Protein AF-A0A7X8Z943-F1 (afdb_monomer_lite)

Foldseek 3Di:
DDDDDDDDDDPDDPDPDCQLCVQQLQSQVVDPPHGNLLRALQSLQFPDPDANDLVNLLSNAQPLHGDCRSVVRRPVCVPDDDDPDPVPDADPLVVPDDLVCLQVDDQVSVCVRQPVHSSCRCPSVSSNSSSVSNVVNVVD

pLDDT: mean 94.12, std 6.2, range [51.38, 98.44]

Radius of gyration: 18.2 Å; chains: 1; bounding box: 36×51×45 Å

Secondary structure (DSSP, 8-state):
----PPPPPP----TT--HHHHH-TT--EEETTEE-GGG-HHHHHHT--SPPPTTTGGGGTT-SS---HHHHT-TTGGG------GGGSPPHHHHT--HHHHHH--HHHHHHHTTTSGGGGGHHHHHHHHHHHHHHHHT-

Sequence (140 aa):
DKELDYDEPLKLSCGNCRRCLDACPTGALEKPYWLNAGKCISYQTIENKGEIDPALIPCLQNNVYGCDICQQVCPWNRFAVPHNTPEFFPSDNFLSLNSDTLEDMDEKTFQRIFRGSAVKRVKFQGLKRNIQALRRSAQK

Structure (mmCIF, N/CA/C/O backbone):
data_AF-A0A7X8Z943-F1
#
_entry.id   AF-A0A7X8Z943-F1
#
loop_
_atom_site.group_PDB
_atom_site.id
_atom_site.type_symbol
_atom_site.label_atom_id
_atom_site.label_alt_id
_atom_site.label_comp_id
_atom_site.label_asym_id
_atom_site.label_entity_id
_atom_site.label_seq_id
_atom_site.pdbx_PDB_ins_code
_atom_site.Cartn_x
_atom_site.Cartn_y
_atom_site.Cartn_z
_atom_site.occupancy
_atom_site.B_iso_or_equiv
_atom_site.auth_seq_id
_atom_site.auth_comp_id
_atom_site.auth_asym_id
_atom_site.auth_atom_id
_atom_site.pdbx_PDB_model_num
ATOM 1 N N . ASP A 1 1 ? 3.410 33.761 -19.782 1.00 77.56 1 ASP A N 1
ATOM 2 C CA . ASP A 1 1 ? 3.813 32.348 -19.922 1.00 77.56 1 ASP A CA 1
ATOM 3 C C . ASP A 1 1 ? 5.199 32.251 -20.522 1.00 77.56 1 ASP A C 1
ATOM 5 O O . ASP A 1 1 ? 5.583 33.145 -21.270 1.00 77.56 1 ASP A O 1
ATOM 9 N N . LYS A 1 2 ? 5.969 31.230 -20.135 1.00 89.94 2 LYS A N 1
ATOM 10 C CA . LYS A 1 2 ? 7.299 30.965 -20.690 1.00 89.94 2 LYS A CA 1
ATOM 11 C C . LYS A 1 2 ? 7.210 29.700 -21.531 1.00 89.94 2 LYS A C 1
ATOM 13 O O . LYS A 1 2 ? 6.804 28.662 -21.018 1.00 89.94 2 LYS A O 1
ATOM 18 N N . GLU A 1 3 ? 7.569 29.813 -22.799 1.00 90.44 3 GLU A N 1
ATOM 19 C CA . GLU A 1 3 ? 7.701 28.668 -23.691 1.00 90.44 3 GLU A CA 1
ATOM 20 C C . GLU A 1 3 ? 8.958 27.885 -23.289 1.00 90.44 3 GLU A C 1
ATOM 22 O O . GLU A 1 3 ? 10.011 28.477 -23.02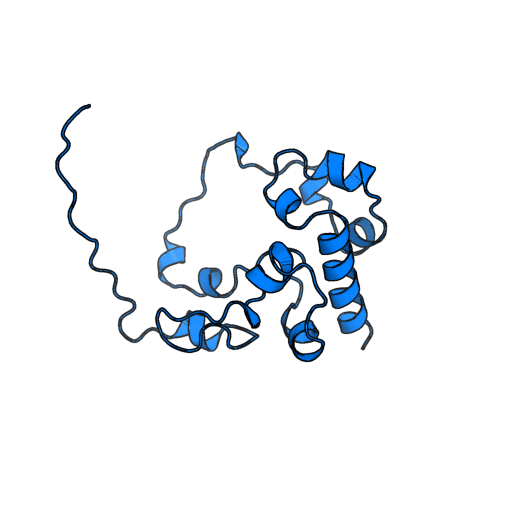9 1.00 90.44 3 GLU A O 1
ATOM 27 N N . LEU A 1 4 ? 8.812 26.574 -23.121 1.00 94.62 4 LEU A N 1
ATOM 28 C CA . LEU A 1 4 ? 9.873 25.662 -22.706 1.00 94.62 4 LEU A CA 1
ATOM 29 C C . LEU A 1 4 ? 9.991 24.553 -23.743 1.00 94.62 4 LEU A C 1
ATOM 31 O O . LEU A 1 4 ? 8.980 24.100 -24.280 1.00 94.62 4 LEU A O 1
ATOM 35 N N . ASP A 1 5 ? 11.217 24.097 -23.964 1.00 94.81 5 ASP A N 1
ATOM 36 C CA . ASP A 1 5 ? 11.477 22.931 -24.794 1.00 94.81 5 ASP A CA 1
ATOM 37 C C . ASP A 1 5 ? 11.104 21.650 -24.041 1.00 94.81 5 ASP A C 1
ATOM 39 O O . ASP A 1 5 ? 11.286 21.540 -22.825 1.00 94.81 5 ASP A O 1
ATOM 43 N N . TYR A 1 6 ? 10.566 20.677 -24.773 1.00 94.00 6 TYR A N 1
ATOM 44 C CA . TYR A 1 6 ? 10.251 19.362 -24.227 1.00 94.00 6 TYR A CA 1
ATOM 45 C C . TYR A 1 6 ? 11.502 18.482 -24.162 1.00 94.00 6 TYR A C 1
ATOM 47 O O . TYR A 1 6 ? 12.282 18.430 -25.112 1.00 94.00 6 TYR A O 1
ATOM 55 N N . ASP A 1 7 ? 11.631 17.721 -23.077 1.00 94.81 7 ASP A N 1
ATOM 56 C CA . ASP A 1 7 ? 12.593 16.622 -22.982 1.00 94.81 7 ASP A CA 1
ATOM 57 C C . ASP A 1 7 ? 12.166 15.411 -23.837 1.00 94.81 7 ASP A C 1
ATOM 59 O O . ASP A 1 7 ? 11.016 15.284 -24.272 1.00 94.81 7 ASP A O 1
ATOM 63 N N . GLU A 1 8 ? 13.087 14.465 -24.035 1.00 95.12 8 GLU A N 1
ATOM 64 C CA . GLU A 1 8 ? 12.804 13.204 -24.724 1.00 95.12 8 GLU A CA 1
ATOM 65 C C . GLU A 1 8 ? 12.213 12.132 -23.784 1.00 95.12 8 GLU A C 1
ATOM 67 O O . GLU A 1 8 ? 12.659 11.977 -22.642 1.00 95.12 8 GLU A O 1
ATOM 72 N N . PRO A 1 9 ? 11.259 11.303 -24.256 1.00 92.69 9 PRO A N 1
ATOM 73 C CA . PRO A 1 9 ? 10.769 10.165 -23.488 1.00 92.69 9 PRO A CA 1
ATOM 74 C C . PRO A 1 9 ? 11.870 9.148 -23.157 1.00 92.69 9 PRO A C 1
ATOM 76 O O . PRO A 1 9 ? 12.602 8.672 -24.027 1.00 92.69 9 PRO A O 1
ATOM 79 N N . LEU A 1 10 ? 11.919 8.719 -21.895 1.00 89.56 10 LEU A N 1
ATOM 80 C CA . LEU A 1 10 ? 12.808 7.642 -21.462 1.00 89.56 10 LEU A CA 1
ATOM 81 C C . LEU A 1 10 ? 12.434 6.306 -22.122 1.00 89.56 10 LEU A C 1
ATOM 83 O O . LEU A 1 10 ? 11.285 5.862 -22.080 1.00 89.56 10 LEU A O 1
ATOM 87 N N . LYS A 1 11 ? 13.437 5.598 -22.652 1.00 85.06 11 LYS A N 1
ATOM 88 C CA . LYS A 1 11 ? 13.289 4.220 -23.147 1.00 85.06 11 LYS A CA 1
ATOM 89 C C . LYS A 1 11 ? 13.303 3.235 -21.977 1.00 85.06 11 LYS A C 1
ATOM 91 O O . LYS A 1 11 ? 14.340 2.678 -21.625 1.00 85.06 11 LYS A O 1
ATOM 96 N N . LEU A 1 12 ? 12.146 3.028 -21.358 1.00 77.94 12 LEU A N 1
ATOM 97 C CA . LEU A 1 12 ? 11.981 2.054 -20.279 1.00 77.94 12 LEU A CA 1
ATOM 98 C C . LEU A 1 12 ? 11.918 0.629 -20.846 1.00 77.94 12 LEU A C 1
ATOM 100 O O . LEU A 1 12 ? 11.115 0.343 -21.730 1.00 77.94 12 LEU A O 1
ATOM 104 N N . SER A 1 13 ? 12.728 -0.287 -20.309 1.00 83.62 13 SER A N 1
ATOM 105 C CA . SER A 1 13 ? 12.635 -1.711 -20.641 1.00 83.62 13 SER A CA 1
ATOM 106 C C . SER A 1 13 ? 12.877 -2.585 -19.418 1.00 83.62 13 SER A C 1
ATOM 108 O O . SER A 1 13 ? 13.915 -2.510 -18.760 1.00 83.62 13 SER A O 1
ATOM 110 N N . CYS A 1 14 ? 11.916 -3.461 -19.130 1.00 92.56 14 CYS A N 1
ATOM 111 C CA . CYS A 1 14 ? 12.089 -4.552 -18.174 1.00 92.56 14 CYS A CA 1
ATOM 112 C C . CYS A 1 14 ? 12.772 -5.778 -18.810 1.00 92.56 14 CYS A C 1
ATOM 114 O O . CYS A 1 14 ? 13.063 -6.746 -18.104 1.00 92.56 14 CYS A O 1
ATOM 116 N N . GLY A 1 15 ? 13.020 -5.761 -20.127 1.00 91.25 15 GLY A N 1
ATOM 117 C CA . GLY A 1 15 ? 13.434 -6.940 -20.885 1.00 91.25 15 GLY A CA 1
ATOM 118 C C . GLY A 1 15 ? 12.463 -8.103 -20.663 1.00 91.25 15 GLY A C 1
ATOM 119 O O . GLY A 1 15 ? 11.249 -7.920 -20.683 1.00 91.25 15 GLY A O 1
ATOM 120 N N . ASN A 1 16 ? 13.005 -9.285 -20.368 1.00 93.19 16 ASN A N 1
ATOM 121 C CA . ASN A 1 16 ? 12.225 -10.490 -20.060 1.00 93.19 16 ASN A CA 1
ATOM 122 C C . ASN A 1 16 ? 11.904 -10.650 -18.557 1.00 93.19 16 ASN A C 1
ATOM 124 O O . ASN A 1 16 ? 11.458 -11.714 -18.131 1.00 93.19 16 ASN A O 1
ATOM 128 N N . CYS A 1 17 ? 12.169 -9.636 -17.723 1.00 96.44 17 CYS A N 1
ATOM 129 C CA . CYS A 1 17 ? 11.934 -9.717 -16.281 1.00 96.44 17 CYS A CA 1
ATOM 130 C C . CYS A 1 17 ? 10.433 -9.786 -15.958 1.00 96.44 17 CYS A C 1
ATOM 132 O O . CYS A 1 17 ? 9.651 -8.967 -16.436 1.00 96.44 17 CYS A O 1
ATOM 134 N N . ARG A 1 18 ? 10.047 -10.724 -15.083 1.00 97.06 18 ARG A N 1
ATOM 135 C CA . ARG A 1 18 ? 8.661 -10.917 -14.617 1.00 97.06 18 ARG A CA 1
ATOM 136 C C . ARG A 1 18 ? 8.488 -10.865 -13.096 1.00 97.06 18 ARG A C 1
ATOM 138 O O . ARG A 1 18 ? 7.385 -11.054 -12.601 1.00 97.06 18 ARG A O 1
ATOM 145 N N . ARG A 1 19 ? 9.548 -10.525 -12.350 1.00 98.12 19 ARG A N 1
ATOM 146 C CA . ARG A 1 19 ? 9.589 -10.619 -10.877 1.00 98.12 19 ARG A CA 1
ATOM 147 C C . ARG A 1 19 ? 8.402 -9.964 -10.169 1.00 98.12 19 ARG A C 1
ATOM 149 O O . ARG A 1 19 ? 7.857 -10.552 -9.248 1.00 98.12 19 ARG A O 1
ATOM 156 N N . CYS A 1 20 ? 8.000 -8.761 -10.583 1.00 98.00 20 CYS A N 1
ATOM 157 C CA . CYS A 1 20 ? 6.870 -8.063 -9.966 1.00 98.00 20 CYS A CA 1
ATOM 158 C C . CYS A 1 20 ? 5.519 -8.732 -10.258 1.00 98.00 20 CYS A C 1
ATOM 160 O O . CYS A 1 20 ? 4.654 -8.719 -9.386 1.00 98.00 20 CYS A O 1
ATOM 162 N N . LEU A 1 21 ? 5.350 -9.322 -11.448 1.00 98.19 21 LEU A N 1
ATOM 163 C CA . LEU A 1 21 ? 4.150 -10.078 -11.816 1.00 98.19 21 LEU A CA 1
ATOM 164 C C . LEU A 1 21 ? 4.050 -11.334 -10.949 1.00 98.19 21 LEU A C 1
ATOM 166 O O . LEU A 1 21 ? 3.018 -11.573 -10.332 1.00 98.19 21 LEU A O 1
ATOM 170 N N . ASP A 1 22 ? 5.151 -12.081 -10.861 1.00 98.25 22 ASP A N 1
ATOM 171 C CA . ASP A 1 22 ? 5.196 -13.373 -10.178 1.00 98.25 22 ASP A CA 1
ATOM 172 C C . ASP A 1 22 ? 5.118 -13.223 -8.645 1.00 98.25 22 ASP A C 1
ATOM 174 O O . ASP A 1 22 ? 4.575 -14.087 -7.963 1.00 98.25 22 ASP A O 1
ATOM 178 N N . ALA A 1 23 ? 5.626 -12.116 -8.088 1.00 98.12 23 ALA A N 1
ATOM 179 C CA . ALA A 1 23 ? 5.611 -11.857 -6.646 1.00 98.12 23 ALA A CA 1
ATOM 180 C C . ALA A 1 23 ? 4.316 -11.206 -6.127 1.00 98.12 23 ALA A C 1
ATOM 182 O O . ALA A 1 23 ? 4.136 -11.110 -4.915 1.00 98.12 23 ALA A O 1
ATOM 183 N N . CYS A 1 24 ? 3.438 -10.698 -7.000 1.00 98.19 24 CYS A N 1
ATOM 184 C CA . CYS A 1 24 ? 2.224 -10.002 -6.575 1.00 98.19 24 CYS A CA 1
ATOM 185 C C . CYS A 1 24 ? 1.254 -10.980 -5.877 1.00 98.19 24 CYS A C 1
ATOM 187 O O . CYS A 1 24 ? 0.683 -11.829 -6.563 1.00 98.19 24 CYS A O 1
ATOM 189 N N . PRO A 1 25 ? 0.978 -10.849 -4.560 1.00 97.56 25 PRO A N 1
ATOM 190 C CA . PRO A 1 25 ? 0.251 -11.886 -3.810 1.00 97.56 25 PRO A CA 1
ATOM 191 C C . PRO A 1 25 ? -1.193 -12.107 -4.265 1.00 97.56 25 PRO A C 1
ATOM 193 O O . PRO A 1 25 ? -1.778 -13.154 -4.010 1.00 97.56 25 PRO A O 1
ATOM 196 N N . THR A 1 26 ? -1.782 -11.100 -4.908 1.00 97.75 26 THR A N 1
ATOM 197 C CA . THR A 1 26 ? -3.175 -11.106 -5.368 1.00 97.75 26 THR A CA 1
ATOM 198 C C . THR A 1 26 ? -3.300 -11.265 -6.883 1.00 97.75 26 THR A C 1
ATOM 200 O O . THR A 1 26 ? -4.411 -11.238 -7.414 1.00 97.75 26 THR A O 1
ATOM 203 N N . GLY A 1 27 ? -2.176 -11.359 -7.605 1.00 97.81 27 GLY A N 1
ATOM 204 C CA . GLY A 1 27 ? -2.171 -11.327 -9.067 1.00 97.81 27 GLY A CA 1
ATOM 205 C C . GLY A 1 27 ? -2.769 -10.037 -9.645 1.00 97.81 27 GLY A C 1
ATOM 206 O O . GLY A 1 27 ? -3.364 -10.062 -10.719 1.00 97.81 27 GLY A O 1
ATOM 207 N N . ALA A 1 28 ? -2.664 -8.909 -8.930 1.00 98.31 28 ALA A N 1
ATOM 208 C CA . ALA A 1 28 ? -3.191 -7.621 -9.388 1.00 98.31 28 ALA A CA 1
ATOM 209 C C . ALA A 1 28 ? -2.473 -7.090 -10.637 1.00 98.31 28 ALA A C 1
ATOM 211 O O . ALA A 1 28 ? -3.061 -6.337 -11.411 1.00 98.31 28 ALA A O 1
ATOM 212 N N . LEU A 1 29 ? -1.213 -7.472 -10.844 1.00 98.19 29 LEU A N 1
ATOM 213 C CA . LEU A 1 29 ? -0.488 -7.203 -12.080 1.00 98.19 29 LEU A CA 1
ATOM 214 C C . LEU A 1 29 ? -0.775 -8.323 -13.091 1.00 98.19 29 LEU A C 1
ATOM 216 O O . LEU A 1 29 ? -0.059 -9.318 -13.149 1.00 98.19 29 LEU A O 1
ATOM 220 N N . GLU A 1 30 ? -1.844 -8.170 -13.873 1.00 97.44 30 GLU A N 1
ATOM 221 C CA . GLU A 1 30 ? -2.356 -9.234 -14.756 1.00 97.44 30 GLU A CA 1
ATOM 222 C C . GLU A 1 30 ? -1.436 -9.493 -15.964 1.00 97.44 30 GLU A C 1
ATOM 224 O O . GLU A 1 30 ? -1.383 -10.602 -16.495 1.00 97.44 30 GLU A O 1
ATOM 229 N N . LYS A 1 31 ? -0.696 -8.469 -16.402 1.00 95.75 31 LYS A N 1
ATOM 230 C CA . LYS A 1 31 ? 0.315 -8.520 -17.471 1.00 95.75 31 LYS A CA 1
ATOM 231 C C . LYS A 1 31 ? 1.248 -7.300 -17.361 1.00 95.75 31 LYS A C 1
ATOM 233 O O . LYS A 1 31 ? 0.945 -6.390 -16.584 1.00 95.75 31 LYS A O 1
ATOM 238 N N . PRO A 1 32 ? 2.375 -7.238 -18.104 1.00 94.44 32 PRO A N 1
ATOM 239 C CA . PRO A 1 32 ? 3.257 -6.073 -18.076 1.00 94.44 32 PRO A CA 1
ATOM 240 C C . PRO A 1 32 ? 2.483 -4.766 -18.273 1.00 94.44 32 PRO A C 1
ATOM 242 O O . PRO A 1 32 ? 1.682 -4.654 -19.200 1.00 94.44 32 PRO A O 1
ATOM 245 N N . TYR A 1 33 ? 2.731 -3.798 -17.387 1.00 91.56 33 TYR A N 1
ATOM 246 C CA . TYR A 1 33 ? 2.128 -2.459 -17.411 1.00 91.56 33 TYR A CA 1
ATOM 247 C C . TYR A 1 33 ? 0.596 -2.419 -17.256 1.00 91.56 33 TYR A C 1
ATOM 249 O O . TYR A 1 33 ? -0.024 -1.407 -17.570 1.00 91.56 33 TYR A O 1
ATOM 257 N N . TRP A 1 34 ? -0.025 -3.489 -16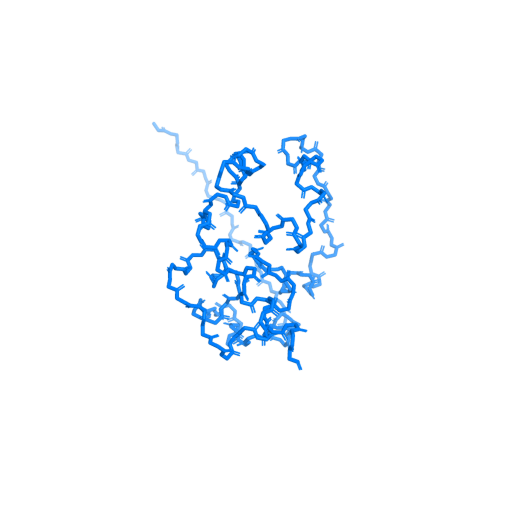.747 1.00 96.75 34 TRP A N 1
ATOM 258 C CA . TRP A 1 34 ? -1.468 -3.555 -16.521 1.00 96.75 34 TRP A CA 1
ATOM 259 C C . TRP A 1 34 ? -1.787 -3.912 -15.069 1.00 96.75 34 TRP A C 1
ATOM 261 O O . TRP A 1 34 ? -1.410 -4.981 -14.586 1.00 96.75 34 TRP A O 1
ATOM 271 N N . LEU A 1 35 ? -2.500 -3.017 -14.384 1.00 98.06 35 LEU A N 1
ATOM 272 C CA . LEU A 1 35 ? -2.866 -3.158 -12.977 1.00 98.06 35 LEU A CA 1
ATOM 273 C C . LEU A 1 35 ? -4.386 -3.244 -12.817 1.00 98.06 35 LEU A C 1
ATOM 275 O O . LEU A 1 35 ? -5.111 -2.313 -13.161 1.00 98.06 35 LEU A O 1
ATOM 279 N N . ASN A 1 36 ? -4.851 -4.317 -12.186 1.00 98.12 36 ASN A N 1
ATOM 280 C CA . ASN A 1 36 ? -6.204 -4.424 -11.665 1.00 98.12 36 ASN A CA 1
ATOM 281 C C . ASN A 1 36 ? -6.253 -3.864 -10.235 1.00 98.12 36 ASN A C 1
ATOM 283 O O . ASN A 1 36 ? -5.888 -4.534 -9.265 1.00 98.12 36 ASN A O 1
ATOM 287 N N . ALA A 1 37 ? -6.714 -2.618 -10.098 1.00 96.81 37 ALA A N 1
ATOM 288 C CA . ALA A 1 37 ? -6.790 -1.934 -8.808 1.00 96.81 37 ALA A CA 1
ATOM 289 C C . ALA A 1 37 ? -7.686 -2.672 -7.797 1.00 96.81 37 ALA A C 1
ATOM 291 O O . ALA A 1 37 ? -7.341 -2.737 -6.621 1.00 96.81 37 ALA A O 1
ATOM 292 N N . GLY A 1 38 ? -8.766 -3.319 -8.253 1.00 96.50 38 GLY A N 1
ATOM 293 C CA . GLY A 1 38 ? -9.667 -4.091 -7.393 1.00 96.50 38 GLY A CA 1
ATOM 294 C C . GLY A 1 38 ? -8.982 -5.251 -6.664 1.00 96.50 38 GLY A C 1
ATOM 295 O O . GLY A 1 38 ? -9.425 -5.634 -5.588 1.00 96.50 38 GLY A O 1
ATOM 296 N N . LYS A 1 39 ? -7.860 -5.763 -7.182 1.00 97.75 39 LYS A N 1
ATOM 297 C CA . LYS A 1 39 ? -7.041 -6.794 -6.521 1.00 97.75 39 LYS A CA 1
ATOM 298 C C . LYS A 1 39 ? -5.807 -6.228 -5.814 1.00 97.75 39 LYS A C 1
ATOM 300 O O . LYS A 1 39 ? -5.155 -6.937 -5.053 1.00 97.75 39 LYS A O 1
ATOM 305 N N . CYS A 1 40 ? -5.427 -4.981 -6.079 1.00 98.44 40 CYS A N 1
ATOM 306 C CA . CYS A 1 40 ? -4.182 -4.404 -5.579 1.00 98.44 40 CYS A CA 1
ATOM 307 C C . CYS A 1 40 ? -4.265 -4.119 -4.074 1.00 98.44 40 CYS A C 1
ATOM 309 O O . CYS A 1 40 ? -5.119 -3.350 -3.643 1.00 98.44 40 CYS A O 1
ATOM 311 N N . ILE A 1 41 ? -3.334 -4.663 -3.282 1.00 98.31 41 ILE A N 1
ATOM 312 C CA . ILE A 1 41 ? -3.278 -4.455 -1.822 1.00 98.31 41 ILE A CA 1
ATOM 313 C C . ILE A 1 41 ? -3.188 -2.963 -1.475 1.00 98.31 41 ILE A C 1
ATOM 315 O O . ILE A 1 41 ? -3.875 -2.498 -0.570 1.00 98.31 41 ILE A O 1
ATOM 319 N N . SER A 1 42 ? -2.398 -2.188 -2.223 1.00 98.31 42 SER A N 1
ATOM 320 C CA . SER A 1 42 ? -2.275 -0.742 -1.999 1.00 98.31 42 SER A CA 1
ATOM 321 C C . SER A 1 42 ? -3.613 -0.018 -2.208 1.00 98.31 42 SER A C 1
ATOM 323 O O . SER A 1 42 ? -4.062 0.725 -1.340 1.00 98.31 42 SER A O 1
ATOM 325 N N . TYR A 1 43 ? -4.334 -0.314 -3.296 1.00 98.19 43 TYR A N 1
ATOM 326 C CA . TYR A 1 43 ? -5.680 0.234 -3.502 1.00 98.19 43 TYR A CA 1
ATOM 327 C C . TYR A 1 43 ? -6.643 -0.214 -2.396 1.00 98.19 43 TYR A C 1
ATOM 329 O O . TYR A 1 43 ? -7.351 0.611 -1.816 1.00 98.19 43 TYR A O 1
ATOM 337 N N . GLN A 1 44 ? -6.638 -1.510 -2.074 1.00 98.06 44 GLN A N 1
ATOM 338 C CA . GLN A 1 44 ? -7.510 -2.092 -1.061 1.00 98.06 44 GLN A CA 1
ATOM 339 C C . GLN A 1 44 ? -7.298 -1.464 0.312 1.00 98.06 44 GLN A C 1
ATOM 341 O O . GLN A 1 44 ? -8.270 -1.258 1.027 1.00 98.06 44 GLN A O 1
ATOM 346 N N . THR A 1 45 ? -6.065 -1.115 0.672 1.00 98.25 45 THR A N 1
ATOM 347 C CA . THR A 1 45 ? -5.729 -0.573 1.994 1.00 98.25 45 THR A CA 1
ATOM 348 C C . THR A 1 45 ? -5.754 0.954 2.069 1.00 98.25 45 THR A C 1
ATOM 350 O O . THR A 1 45 ? -5.751 1.475 3.180 1.00 98.25 45 THR A O 1
ATOM 353 N N . ILE A 1 46 ? -5.813 1.682 0.947 1.00 98.25 46 ILE A N 1
ATOM 354 C CA . ILE A 1 46 ? -5.790 3.159 0.926 1.00 98.25 46 ILE A CA 1
ATOM 355 C C . ILE A 1 46 ? -7.104 3.744 0.383 1.00 98.25 46 ILE A C 1
ATOM 357 O O . ILE A 1 46 ? -7.754 4.578 1.031 1.00 98.25 46 ILE A O 1
ATOM 361 N N . GLU A 1 47 ? -7.495 3.323 -0.819 1.00 97.94 47 GLU A N 1
ATOM 362 C CA . GLU A 1 47 ? -8.573 3.947 -1.592 1.00 97.94 47 GLU A CA 1
ATOM 363 C C . GLU A 1 47 ? -9.928 3.282 -1.362 1.00 97.94 47 GLU A C 1
ATOM 365 O O . GLU A 1 47 ? -10.927 3.993 -1.251 1.00 97.94 47 GLU A O 1
ATOM 370 N N . ASN A 1 48 ? -9.975 1.947 -1.268 1.00 97.00 48 ASN A N 1
ATOM 371 C CA . ASN A 1 48 ? -11.229 1.223 -1.067 1.00 97.00 48 ASN A CA 1
ATOM 372 C C . ASN A 1 48 ? -11.904 1.672 0.241 1.00 97.00 48 ASN A C 1
ATOM 374 O O . ASN A 1 48 ? -11.337 1.539 1.326 1.00 97.00 48 ASN A O 1
ATOM 378 N N . LYS A 1 49 ? -13.126 2.206 0.127 1.00 94.75 49 LYS A N 1
ATOM 379 C CA . LYS A 1 49 ? -13.943 2.663 1.263 1.00 94.75 49 LYS A CA 1
ATOM 380 C C . LYS A 1 49 ? -14.995 1.643 1.714 1.00 94.75 49 LYS A C 1
ATOM 382 O O . LYS A 1 49 ? -15.653 1.892 2.717 1.00 94.75 49 LYS A O 1
ATOM 387 N N . GLY A 1 50 ? -15.161 0.542 0.981 1.00 94.38 50 GLY A N 1
ATOM 388 C CA . GLY A 1 50 ? -16.027 -0.579 1.347 1.00 94.38 50 GLY A CA 1
ATOM 389 C C . GLY A 1 50 ? -15.280 -1.661 2.126 1.00 94.38 50 GLY A C 1
ATOM 390 O O . GLY A 1 50 ? -14.222 -1.415 2.699 1.00 94.38 50 GLY A O 1
ATOM 391 N N . GLU A 1 51 ? -15.806 -2.881 2.119 1.00 94.38 51 GLU A N 1
ATOM 392 C CA . GLU A 1 51 ? -15.134 -4.041 2.711 1.00 94.38 51 GLU A CA 1
ATOM 393 C C . GLU A 1 51 ? -14.011 -4.568 1.808 1.00 94.38 51 GLU A C 1
ATOM 395 O O . GLU A 1 51 ? -14.022 -4.373 0.589 1.00 94.38 51 GLU A O 1
ATOM 400 N N . ILE A 1 52 ? -13.015 -5.216 2.418 1.00 95.19 52 ILE A N 1
ATOM 401 C CA . ILE A 1 52 ? -11.998 -5.968 1.674 1.00 95.19 52 ILE A CA 1
ATOM 402 C C . ILE A 1 52 ? -12.602 -7.329 1.338 1.00 95.19 52 ILE A C 1
ATOM 404 O O . ILE A 1 52 ? -13.139 -7.989 2.227 1.00 95.19 52 ILE A O 1
ATOM 408 N N . ASP A 1 53 ? -12.496 -7.750 0.076 1.00 94.12 53 ASP A N 1
ATOM 409 C CA . ASP A 1 53 ? -12.909 -9.092 -0.337 1.00 94.12 53 ASP A CA 1
ATOM 410 C C . ASP A 1 53 ? -12.246 -10.140 0.582 1.00 94.12 53 ASP A C 1
ATOM 412 O O . ASP A 1 53 ? -11.011 -10.165 0.673 1.00 94.12 53 ASP A O 1
ATOM 416 N N . PRO A 1 54 ? -13.023 -11.006 1.261 1.00 93.62 54 PRO A N 1
ATOM 417 C CA . PRO A 1 54 ? -12.486 -12.047 2.128 1.00 93.62 54 PRO A CA 1
ATOM 418 C C . PRO A 1 54 ? -11.413 -12.924 1.474 1.00 93.62 54 PRO A C 1
ATOM 420 O O . PRO A 1 54 ? -10.508 -13.380 2.172 1.00 93.62 54 PRO A O 1
ATOM 423 N N . ALA A 1 55 ? -11.471 -13.130 0.154 1.00 93.56 55 ALA A N 1
ATOM 424 C CA . ALA A 1 55 ? -10.465 -13.890 -0.584 1.00 93.56 55 ALA A CA 1
ATOM 425 C C . ALA A 1 55 ? -9.104 -13.173 -0.671 1.00 93.56 55 ALA A C 1
ATOM 427 O O . ALA A 1 55 ? -8.075 -13.831 -0.798 1.00 93.56 55 ALA A O 1
ATOM 428 N N . LEU A 1 56 ? -9.078 -11.838 -0.580 1.00 95.69 56 LEU A N 1
ATOM 429 C CA . LEU A 1 56 ? -7.850 -11.037 -0.616 1.00 95.69 56 LEU A CA 1
ATOM 430 C C . LEU A 1 56 ? -7.216 -10.851 0.766 1.00 95.69 56 LEU A C 1
ATOM 432 O O . LEU A 1 56 ? -6.034 -10.523 0.841 1.00 95.69 56 LEU A O 1
ATOM 436 N N . ILE A 1 57 ? -7.967 -11.050 1.854 1.00 95.25 57 ILE A N 1
ATOM 437 C CA . ILE A 1 57 ? -7.487 -10.811 3.225 1.00 95.25 57 ILE A CA 1
ATOM 438 C C . ILE A 1 57 ? -6.209 -11.611 3.550 1.00 95.25 57 ILE A C 1
ATOM 440 O O . ILE A 1 57 ? -5.253 -10.990 4.018 1.00 95.25 57 ILE A O 1
ATOM 444 N N . PRO A 1 58 ? -6.111 -12.926 3.257 1.00 94.88 58 PRO A N 1
ATOM 445 C CA . PRO A 1 58 ? -4.879 -13.681 3.509 1.00 94.88 58 PRO A CA 1
ATOM 446 C C . PRO A 1 58 ? -3.671 -13.148 2.722 1.00 94.88 58 PRO A C 1
ATOM 448 O O . PRO A 1 58 ? -2.533 -13.236 3.177 1.00 94.88 58 PRO A O 1
ATOM 451 N N . CYS A 1 59 ? -3.910 -12.549 1.552 1.00 96.00 59 CYS A N 1
ATOM 452 C CA . CYS A 1 59 ? -2.868 -11.981 0.699 1.00 96.00 59 CYS A CA 1
ATOM 453 C C . CYS A 1 59 ? -2.330 -10.639 1.214 1.00 96.00 59 CYS A C 1
ATOM 455 O O . CYS A 1 59 ? -1.268 -10.215 0.763 1.00 96.00 59 CYS A O 1
ATOM 457 N N . LEU A 1 60 ? -3.027 -9.960 2.137 1.00 95.19 60 LEU A N 1
ATOM 458 C CA . LEU A 1 60 ? -2.568 -8.687 2.706 1.00 95.19 60 LEU A CA 1
ATOM 459 C C . LEU A 1 60 ? -1.280 -8.853 3.532 1.00 95.19 60 LEU A C 1
ATOM 461 O O . LEU A 1 60 ? -0.524 -7.892 3.672 1.00 95.19 60 LEU A O 1
ATOM 465 N N . GLN A 1 61 ? -1.003 -10.056 4.049 1.00 90.19 61 GLN A N 1
ATOM 466 C CA . GLN A 1 61 ? 0.157 -10.356 4.898 1.00 90.19 61 GLN A CA 1
ATOM 467 C C . GLN A 1 61 ? 0.225 -9.428 6.125 1.00 90.19 61 GLN A C 1
ATOM 469 O O . GLN A 1 61 ? -0.618 -9.523 7.005 1.00 90.19 61 GLN A O 1
ATOM 474 N N . ASN A 1 62 ? 1.204 -8.527 6.201 1.00 91.81 62 ASN A N 1
ATOM 475 C CA . ASN A 1 62 ? 1.347 -7.521 7.259 1.00 91.81 62 ASN A CA 1
ATOM 476 C C . ASN A 1 62 ? 1.096 -6.085 6.754 1.00 91.81 62 ASN A C 1
ATOM 478 O O . ASN A 1 62 ? 1.406 -5.115 7.446 1.00 91.81 62 ASN A O 1
ATOM 482 N N . ASN A 1 63 ? 0.545 -5.929 5.549 1.00 95.94 63 ASN A N 1
ATOM 483 C CA . ASN A 1 63 ? 0.343 -4.630 4.916 1.00 95.94 63 ASN A CA 1
ATOM 484 C C . ASN A 1 63 ? -0.956 -3.979 5.412 1.00 95.94 63 ASN A C 1
ATOM 486 O O . ASN A 1 63 ? -2.031 -4.185 4.850 1.00 95.94 63 ASN A O 1
ATOM 490 N N . VAL A 1 64 ? -0.862 -3.171 6.471 1.00 96.62 64 VAL A N 1
ATOM 491 C CA . VAL A 1 64 ? -2.008 -2.408 7.001 1.00 96.62 64 VAL A CA 1
ATOM 492 C C . VAL A 1 64 ? -2.314 -1.141 6.186 1.00 96.62 64 VAL A C 1
ATOM 494 O O . VAL A 1 64 ? -3.443 -0.651 6.205 1.00 96.62 64 VAL A O 1
ATOM 497 N N . TYR A 1 65 ? -1.330 -0.601 5.463 1.00 97.44 65 TYR A N 1
ATOM 498 C CA . TYR A 1 65 ? -1.455 0.585 4.613 1.00 97.44 65 TYR A CA 1
ATOM 499 C C . TYR A 1 65 ? -0.415 0.531 3.486 1.00 97.44 65 TYR A C 1
ATOM 501 O O . TYR A 1 65 ? 0.782 0.506 3.760 1.00 97.44 65 TYR A O 1
ATOM 509 N N . GLY A 1 66 ? -0.863 0.554 2.229 1.00 97.88 66 GLY A N 1
ATOM 510 C CA . GLY A 1 66 ? 0.025 0.456 1.069 1.00 97.88 66 GLY A CA 1
ATOM 511 C C . GLY A 1 66 ? 0.551 -0.961 0.833 1.00 97.88 66 GLY A C 1
ATOM 512 O O . GLY A 1 66 ? 0.147 -1.909 1.498 1.00 97.88 66 GLY A O 1
ATOM 513 N N . CYS A 1 67 ? 1.399 -1.124 -0.181 1.00 98.12 67 CYS A N 1
ATOM 514 C CA . CYS A 1 67 ? 2.092 -2.376 -0.480 1.00 98.12 67 CYS A CA 1
ATOM 515 C C . CYS A 1 67 ? 3.274 -2.085 -1.402 1.00 98.12 67 CYS A C 1
ATOM 517 O O . CYS A 1 67 ? 3.071 -1.538 -2.487 1.00 98.12 67 CYS A O 1
ATOM 519 N N . ASP A 1 68 ? 4.469 -2.517 -1.003 1.00 97.31 68 ASP A N 1
ATOM 520 C CA . ASP A 1 68 ? 5.703 -2.278 -1.761 1.00 97.31 68 ASP A CA 1
ATOM 521 C C . ASP A 1 68 ? 6.283 -3.542 -2.403 1.00 97.31 68 ASP A C 1
ATOM 523 O O . ASP A 1 68 ? 7.338 -3.483 -3.026 1.00 97.31 68 ASP A O 1
ATOM 527 N N . ILE A 1 69 ? 5.606 -4.690 -2.317 1.00 97.75 69 ILE A N 1
ATOM 528 C CA . ILE A 1 69 ? 6.146 -5.993 -2.752 1.00 97.75 69 ILE A CA 1
ATOM 529 C C . ILE A 1 69 ? 6.651 -5.949 -4.203 1.00 97.75 69 ILE A C 1
ATOM 531 O O . ILE A 1 69 ? 7.767 -6.381 -4.489 1.00 97.75 69 ILE A O 1
ATOM 535 N N . CYS A 1 70 ? 5.871 -5.376 -5.127 1.00 97.62 70 CYS A N 1
ATOM 536 C CA . CYS A 1 70 ? 6.259 -5.283 -6.538 1.00 97.62 70 CYS A CA 1
ATOM 537 C C . CYS A 1 70 ? 7.500 -4.401 -6.764 1.00 97.62 70 CYS A C 1
ATOM 539 O O . CYS A 1 70 ? 8.266 -4.649 -7.698 1.00 97.62 70 CYS A O 1
ATOM 541 N N . GLN A 1 71 ? 7.715 -3.404 -5.903 1.00 96.56 71 GLN A N 1
ATOM 542 C CA . GLN A 1 71 ? 8.885 -2.538 -5.926 1.00 96.56 71 GLN A CA 1
ATOM 543 C C . GLN A 1 71 ? 10.085 -3.183 -5.225 1.00 96.56 71 GLN A C 1
ATOM 545 O O . GLN A 1 71 ? 11.197 -3.095 -5.740 1.00 96.56 71 GLN A O 1
ATOM 550 N N . GLN A 1 72 ? 9.883 -3.875 -4.106 1.00 96.06 72 GLN A N 1
ATOM 551 C CA . GLN A 1 72 ? 10.944 -4.546 -3.352 1.00 96.06 72 GLN A CA 1
ATOM 552 C C . GLN A 1 72 ? 11.627 -5.649 -4.169 1.00 96.06 72 GLN A C 1
ATOM 554 O O . GLN A 1 72 ? 12.843 -5.809 -4.101 1.00 96.06 72 GLN A O 1
ATOM 559 N N . VAL A 1 73 ? 10.872 -6.377 -4.999 1.00 97.25 73 VAL A N 1
ATOM 560 C CA . VAL A 1 73 ? 11.439 -7.412 -5.886 1.00 97.25 73 VAL A CA 1
ATOM 561 C C . VAL A 1 73 ? 12.020 -6.853 -7.192 1.00 97.25 73 VAL A C 1
ATOM 563 O O . VAL A 1 73 ? 12.649 -7.594 -7.962 1.00 97.25 73 VAL A O 1
ATOM 566 N N . CYS A 1 74 ? 11.798 -5.566 -7.485 1.00 96.50 74 CYS A N 1
ATOM 567 C CA . CYS A 1 74 ? 12.236 -4.942 -8.728 1.00 96.50 74 CYS A CA 1
ATOM 568 C C . CYS A 1 74 ? 13.769 -4.796 -8.749 1.00 96.50 74 CYS A C 1
ATOM 570 O O . CYS A 1 74 ? 14.335 -4.124 -7.885 1.00 96.50 74 CYS A O 1
ATOM 572 N N . PRO A 1 75 ? 14.473 -5.347 -9.758 1.00 94.69 75 PRO A N 1
ATOM 573 C CA . PRO A 1 75 ? 15.933 -5.288 -9.809 1.00 94.69 75 PRO A CA 1
ATOM 574 C C . PRO A 1 75 ? 16.476 -3.867 -10.003 1.00 94.69 75 PRO A C 1
ATOM 576 O O . PRO A 1 75 ? 17.638 -3.628 -9.693 1.00 94.69 75 PRO A O 1
ATOM 579 N N . TRP A 1 76 ? 15.663 -2.931 -10.495 1.00 91.94 76 TRP A N 1
ATOM 580 C CA . TRP A 1 76 ? 16.062 -1.535 -10.675 1.00 91.94 76 TRP A CA 1
ATOM 581 C C . TRP A 1 76 ? 16.111 -0.756 -9.358 1.00 91.94 76 TRP A C 1
ATOM 583 O O . TRP A 1 76 ? 16.917 0.159 -9.225 1.00 91.94 76 TRP A O 1
ATOM 593 N N . ASN A 1 77 ? 15.337 -1.165 -8.349 1.00 93.44 77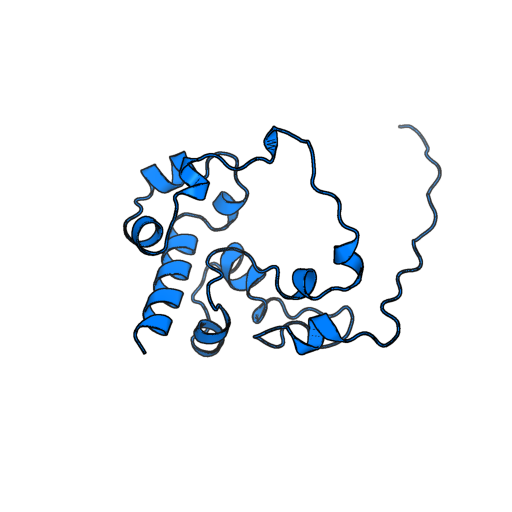 ASN A N 1
ATOM 594 C CA . ASN A 1 77 ? 15.308 -0.478 -7.056 1.00 93.44 77 ASN A CA 1
ATOM 595 C C . ASN A 1 77 ? 16.532 -0.763 -6.181 1.00 93.44 77 ASN A C 1
ATOM 597 O O . ASN A 1 77 ? 16.771 -0.037 -5.224 1.00 93.44 77 ASN A O 1
ATOM 601 N N . ARG A 1 78 ? 17.370 -1.749 -6.532 1.00 89.50 78 ARG A N 1
ATOM 602 C CA . ARG A 1 78 ? 18.644 -1.990 -5.826 1.00 89.50 78 ARG A CA 1
ATOM 603 C C . ARG A 1 78 ? 19.625 -0.817 -5.921 1.00 89.50 78 ARG A C 1
ATOM 605 O O . ARG A 1 78 ? 20.597 -0.779 -5.180 1.00 89.50 78 ARG A O 1
ATOM 612 N N . PHE A 1 79 ? 19.401 0.082 -6.878 1.00 89.69 79 PHE A N 1
ATOM 613 C CA . PHE A 1 79 ? 20.213 1.273 -7.107 1.00 89.69 79 PHE A CA 1
ATOM 614 C C . PHE A 1 79 ? 19.633 2.523 -6.432 1.00 89.69 79 PHE A C 1
ATOM 616 O O . PHE A 1 79 ? 20.190 3.606 -6.590 1.00 89.69 79 PHE A O 1
ATOM 623 N N . ALA A 1 80 ? 18.509 2.397 -5.717 1.00 89.62 80 ALA A N 1
ATOM 624 C CA . ALA A 1 80 ? 17.919 3.512 -4.996 1.00 89.62 80 ALA A CA 1
ATOM 625 C C . ALA A 1 80 ? 18.852 3.974 -3.867 1.00 89.62 80 ALA A C 1
ATOM 627 O O . ALA A 1 80 ? 19.424 3.161 -3.140 1.00 89.62 80 ALA A O 1
ATOM 628 N N . VAL A 1 81 ? 18.979 5.290 -3.719 1.00 93.31 81 VAL A N 1
ATOM 629 C CA . VAL A 1 81 ? 19.758 5.925 -2.654 1.00 93.31 81 VAL A CA 1
ATOM 630 C C . VAL A 1 81 ? 18.779 6.510 -1.634 1.00 93.31 81 VAL A C 1
ATOM 632 O O . VAL A 1 81 ? 17.803 7.143 -2.049 1.00 93.31 81 VAL A O 1
ATOM 635 N N . PRO A 1 82 ? 18.997 6.316 -0.321 1.00 92.31 82 PRO A N 1
ATOM 636 C CA . PRO A 1 82 ? 18.186 6.963 0.702 1.00 92.31 82 PRO A CA 1
ATOM 637 C C . PRO A 1 82 ? 18.168 8.486 0.538 1.00 92.31 82 PRO A C 1
ATOM 639 O O . PRO A 1 82 ? 19.163 9.099 0.148 1.00 92.31 82 PRO A O 1
ATOM 642 N N . HIS A 1 83 ? 17.034 9.105 0.852 1.00 93.88 83 HIS A N 1
ATOM 643 C CA . HIS A 1 83 ? 16.945 10.560 0.883 1.00 93.88 83 HIS A CA 1
ATOM 644 C C . HIS A 1 83 ? 17.665 11.118 2.117 1.00 93.88 83 HIS A C 1
ATOM 646 O O . HIS A 1 83 ? 17.771 10.457 3.147 1.00 93.88 83 HIS A O 1
ATOM 652 N N . ASN A 1 84 ? 18.058 12.390 2.034 1.00 95.62 84 ASN A N 1
ATOM 653 C CA . ASN A 1 84 ? 18.526 13.174 3.183 1.00 95.62 84 ASN A CA 1
ATOM 654 C C . ASN A 1 84 ? 17.540 14.289 3.569 1.00 95.62 84 ASN A C 1
ATOM 656 O O . ASN A 1 84 ? 17.885 15.175 4.340 1.00 95.62 84 ASN A O 1
ATOM 660 N N . THR A 1 85 ? 16.325 14.262 3.015 1.00 95.50 85 THR A N 1
ATOM 661 C CA . THR A 1 85 ? 15.252 15.231 3.281 1.00 95.50 85 THR A CA 1
ATOM 662 C C . THR A 1 85 ? 14.685 15.038 4.693 1.00 95.50 85 THR A C 1
ATOM 664 O O . THR A 1 85 ? 14.047 14.005 4.926 1.00 95.50 85 THR A O 1
ATOM 667 N N . PRO A 1 86 ? 14.899 15.978 5.635 1.00 93.50 86 PRO A N 1
ATOM 668 C CA . PRO A 1 86 ? 14.502 15.800 7.031 1.00 93.50 86 PRO A CA 1
ATOM 669 C C . PRO A 1 86 ? 13.000 15.573 7.239 1.00 93.50 86 PRO A C 1
ATOM 671 O O . PRO A 1 86 ? 12.593 14.811 8.111 1.00 93.50 86 PRO A O 1
ATOM 674 N N . GLU A 1 87 ? 12.168 16.195 6.408 1.00 90.75 87 GLU A N 1
ATOM 675 C CA . GLU A 1 87 ? 10.706 16.166 6.485 1.00 90.75 87 GLU A CA 1
ATOM 676 C C . GLU A 1 87 ? 10.107 14.786 6.177 1.00 90.75 87 GLU A C 1
ATOM 678 O O . GLU A 1 87 ? 8.935 14.543 6.465 1.00 90.75 87 GLU A O 1
ATOM 683 N N . PHE A 1 88 ? 10.892 13.884 5.583 1.00 90.88 88 PHE A N 1
ATOM 684 C CA . PHE A 1 88 ? 10.468 12.523 5.257 1.00 90.88 88 PHE A CA 1
ATOM 685 C C . PHE A 1 88 ? 10.841 11.502 6.334 1.00 90.88 88 PHE A C 1
ATOM 687 O O . PHE A 1 88 ? 10.402 10.354 6.251 1.00 90.88 88 PHE A O 1
ATOM 694 N N . PHE A 1 89 ? 11.601 11.892 7.365 1.00 91.25 89 PHE A N 1
ATOM 695 C CA . PHE A 1 89 ? 11.860 10.987 8.479 1.00 91.25 89 PHE A CA 1
ATOM 696 C C . PHE A 1 89 ? 10.590 10.779 9.319 1.00 91.25 89 PHE A C 1
ATOM 698 O O . PHE A 1 89 ? 9.927 11.747 9.705 1.00 91.25 89 PHE A O 1
ATOM 705 N N . PRO A 1 90 ? 10.224 9.523 9.621 1.00 90.62 90 PRO A N 1
ATOM 706 C CA . PRO A 1 90 ? 9.070 9.235 10.458 1.00 90.62 90 PRO A CA 1
ATOM 707 C C . PRO A 1 90 ? 9.335 9.655 11.908 1.00 90.62 90 PRO A C 1
ATOM 709 O O . PRO A 1 90 ? 10.446 9.535 12.415 1.00 90.62 90 PRO A O 1
ATOM 712 N N . SER A 1 91 ? 8.291 10.110 12.602 1.00 91.69 91 SER A N 1
ATOM 713 C CA . SER A 1 91 ? 8.377 10.401 14.040 1.00 91.69 91 SER A CA 1
ATOM 714 C C . SER A 1 91 ? 8.505 9.121 14.879 1.00 91.69 91 SER A C 1
ATOM 716 O O . SER A 1 91 ? 7.957 8.085 14.497 1.00 91.69 91 SER A O 1
ATOM 718 N N . ASP A 1 92 ? 9.083 9.209 16.079 1.00 93.75 92 ASP A N 1
ATOM 719 C CA . ASP A 1 92 ? 9.191 8.068 17.009 1.00 93.75 92 ASP A CA 1
ATOM 720 C C . ASP A 1 92 ? 7.831 7.438 17.346 1.00 93.75 92 ASP A C 1
ATOM 722 O O . ASP A 1 92 ? 7.706 6.221 17.448 1.00 93.75 92 ASP A O 1
ATOM 726 N N . ASN A 1 93 ? 6.778 8.257 17.447 1.00 93.25 93 ASN A N 1
ATOM 727 C CA . ASN A 1 93 ? 5.408 7.782 17.672 1.00 93.25 93 ASN A CA 1
ATOM 728 C C . ASN A 1 93 ? 4.862 6.941 16.509 1.00 93.25 93 ASN A C 1
ATOM 730 O O . ASN A 1 93 ? 3.957 6.142 16.714 1.00 93.25 93 ASN A O 1
ATOM 734 N N . PHE A 1 94 ? 5.349 7.167 15.286 1.00 93.62 94 PHE A N 1
ATOM 735 C CA . PHE A 1 94 ? 4.989 6.356 14.124 1.00 93.62 94 PHE A CA 1
ATOM 736 C C . PHE A 1 94 ? 5.766 5.036 14.142 1.00 93.62 94 PHE A C 1
ATOM 738 O O . PHE A 1 94 ? 5.193 3.983 13.882 1.00 93.62 94 PHE A O 1
ATOM 745 N N . LEU A 1 95 ? 7.057 5.08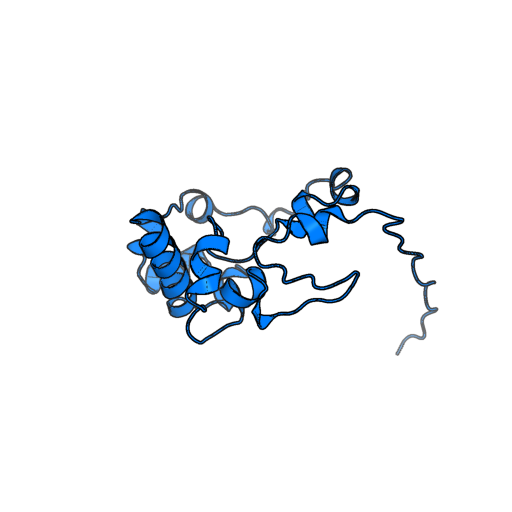7 14.479 1.00 93.94 95 LEU A N 1
ATOM 746 C CA . LEU A 1 95 ? 7.928 3.910 14.531 1.00 93.94 95 LEU A CA 1
ATOM 747 C C . LEU A 1 95 ? 7.608 2.960 15.693 1.00 93.94 95 LEU A C 1
ATOM 749 O O . LEU A 1 95 ? 7.908 1.775 15.603 1.00 93.94 95 LEU A O 1
ATOM 753 N N . SER A 1 96 ? 6.984 3.451 16.766 1.00 93.94 96 SER A N 1
ATOM 754 C CA . SER A 1 96 ? 6.561 2.630 17.907 1.00 93.94 96 SER A CA 1
ATOM 755 C C . SER A 1 96 ? 5.236 1.886 17.691 1.00 93.94 96 SER A C 1
ATOM 757 O O . SER A 1 96 ? 4.810 1.120 18.560 1.00 93.94 96 SER A O 1
ATOM 759 N N . LEU A 1 97 ? 4.572 2.092 16.548 1.00 95.12 97 LEU A N 1
ATOM 760 C CA . LEU A 1 97 ? 3.324 1.410 16.222 1.00 95.12 97 LEU A CA 1
ATOM 761 C C . LEU A 1 97 ? 3.548 -0.087 15.996 1.00 95.12 97 LEU A C 1
ATOM 763 O O . LEU A 1 97 ? 4.508 -0.521 15.365 1.00 95.12 97 LEU A O 1
ATOM 767 N N . ASN A 1 98 ? 2.601 -0.879 16.478 1.00 94.88 98 ASN A N 1
ATOM 768 C CA . ASN A 1 98 ? 2.526 -2.315 16.279 1.00 94.88 98 ASN A CA 1
ATOM 769 C C . ASN A 1 98 ? 1.051 -2.717 16.126 1.00 94.88 98 ASN A C 1
ATOM 771 O O . ASN A 1 98 ? 0.155 -1.873 16.166 1.00 94.88 98 ASN A O 1
ATOM 775 N N . SER A 1 99 ? 0.790 -4.006 15.921 1.00 93.75 99 SER A N 1
ATOM 776 C CA . SER A 1 99 ? -0.575 -4.473 15.664 1.00 93.75 99 SER A CA 1
ATOM 777 C C . SER A 1 99 ? -1.527 -4.194 16.832 1.00 93.75 99 SER A C 1
ATOM 779 O O . SER A 1 99 ? -2.672 -3.827 16.584 1.00 93.75 99 SER A O 1
ATOM 781 N N . ASP A 1 100 ? -1.062 -4.322 18.081 1.00 95.06 100 ASP A N 1
ATOM 782 C CA . ASP A 1 100 ? -1.883 -4.093 19.278 1.00 95.06 100 ASP A CA 1
ATOM 783 C C . ASP A 1 100 ? -2.199 -2.600 19.420 1.00 95.06 100 ASP A C 1
ATOM 785 O O . ASP A 1 100 ? -3.354 -2.208 19.554 1.00 95.06 100 ASP A O 1
ATOM 789 N N . THR A 1 101 ? -1.193 -1.734 19.270 1.00 95.88 101 THR A N 1
ATOM 790 C CA . THR A 1 101 ? -1.389 -0.283 19.392 1.00 95.88 101 THR A CA 1
ATOM 791 C C . THR A 1 101 ? -2.231 0.296 18.261 1.00 95.88 101 THR A C 1
ATOM 793 O O . THR A 1 101 ? -2.973 1.246 18.491 1.00 95.88 101 THR A O 1
ATOM 796 N N . LEU A 1 102 ? -2.162 -0.266 17.049 1.00 96.31 102 LEU A N 1
ATOM 797 C CA . LEU A 1 102 ? -3.054 0.086 15.939 1.00 96.31 102 LEU A CA 1
ATOM 798 C C . LEU A 1 102 ? -4.495 -0.378 16.184 1.00 96.31 102 LEU A C 1
ATOM 800 O O . LEU A 1 102 ? -5.446 0.281 15.756 1.00 96.31 102 LEU A O 1
ATOM 804 N N . GLU A 1 103 ? -4.667 -1.513 16.854 1.00 95.75 103 GLU A N 1
ATOM 805 C CA . GLU A 1 103 ? -5.971 -2.061 17.196 1.00 95.75 103 GLU A CA 1
ATOM 806 C C . GLU A 1 103 ? -6.636 -1.294 18.343 1.00 95.75 103 GLU A C 1
ATOM 808 O O . GLU A 1 103 ? -7.815 -0.974 18.243 1.00 95.75 103 GLU A O 1
ATOM 813 N N . ASP A 1 104 ? -5.904 -0.876 19.363 1.00 96.19 104 ASP A N 1
ATOM 814 C CA . ASP A 1 104 ? -6.482 -0.103 20.471 1.00 96.19 104 ASP A CA 1
ATOM 815 C C . ASP A 1 104 ? -6.559 1.407 20.185 1.00 96.19 104 ASP A C 1
ATOM 817 O O . ASP A 1 104 ? -7.104 2.181 20.973 1.00 96.19 104 ASP A O 1
ATOM 821 N N . MET A 1 105 ? -6.038 1.847 19.035 1.00 96.75 105 MET A N 1
ATOM 822 C CA . MET A 1 105 ? -5.995 3.255 18.652 1.00 96.75 105 MET A CA 1
ATOM 823 C C . MET A 1 105 ? -7.393 3.880 18.546 1.00 96.75 105 MET A C 1
ATOM 825 O O . MET A 1 105 ? -8.255 3.399 17.805 1.00 96.75 105 MET A O 1
ATOM 829 N N . ASP A 1 106 ? -7.570 5.029 19.201 1.00 98.00 106 ASP A N 1
ATOM 830 C CA . ASP A 1 106 ? -8.732 5.898 19.031 1.00 98.00 106 ASP A CA 1
ATOM 831 C C . ASP A 1 106 ? -8.516 6.952 17.928 1.00 98.00 106 ASP A C 1
ATOM 833 O O . ASP A 1 106 ? -7.403 7.201 17.448 1.00 98.00 106 ASP A O 1
ATOM 837 N N . GLU A 1 107 ? -9.598 7.611 17.507 1.00 98.31 107 GLU A N 1
ATOM 838 C CA . GLU A 1 107 ? -9.526 8.583 16.414 1.00 98.31 107 GLU A CA 1
ATOM 839 C C . GLU A 1 107 ? -8.647 9.796 16.761 1.00 98.31 107 GLU A C 1
ATOM 841 O O . GLU A 1 107 ? -7.931 10.310 15.899 1.00 98.31 107 GLU A O 1
ATOM 846 N N . LYS A 1 108 ? -8.642 10.243 18.024 1.00 98.12 108 LYS A N 1
ATOM 847 C CA . LYS A 1 108 ? -7.794 11.360 18.473 1.00 98.12 108 LYS A CA 1
ATOM 848 C C . LYS A 1 108 ? -6.306 11.020 18.343 1.00 98.12 108 LYS A C 1
ATOM 850 O O . LYS A 1 108 ? -5.530 11.833 17.834 1.00 98.12 108 LYS A O 1
ATOM 855 N N . THR A 1 109 ? -5.909 9.816 18.746 1.00 97.12 109 THR A N 1
ATOM 856 C CA . THR A 1 109 ? -4.539 9.305 18.621 1.00 97.12 109 THR A CA 1
ATOM 857 C C . THR A 1 109 ? -4.147 9.139 17.161 1.00 97.12 109 THR A C 1
ATOM 859 O O . THR A 1 109 ? -3.095 9.644 16.768 1.00 97.12 109 THR A O 1
ATOM 862 N N . PHE A 1 110 ? -5.020 8.561 16.329 1.00 97.94 110 PHE A N 1
ATOM 863 C CA . PHE A 1 110 ? -4.828 8.517 14.876 1.00 97.94 110 PHE A CA 1
ATOM 864 C C . PHE A 1 110 ? -4.592 9.919 14.307 1.00 97.94 110 PHE A C 1
ATOM 866 O O . PHE A 1 110 ? -3.675 10.148 13.512 1.00 97.94 110 PHE A O 1
ATOM 873 N N . GLN A 1 111 ? -5.402 10.895 14.729 1.00 97.12 111 GLN A N 1
ATOM 874 C CA . GLN A 1 111 ? -5.293 12.243 14.205 1.00 97.12 111 GLN A CA 1
ATOM 875 C C . GLN A 1 111 ? -3.962 12.911 14.554 1.00 97.12 111 GLN A C 1
ATOM 877 O O . GLN A 1 111 ? -3.422 13.623 13.700 1.00 97.12 111 GLN A O 1
ATOM 882 N N . ARG A 1 112 ? -3.461 12.660 15.767 1.00 95.94 112 ARG A N 1
ATOM 883 C CA . ARG A 1 112 ? -2.193 13.170 16.292 1.00 95.94 112 ARG A CA 1
ATOM 884 C C . ARG A 1 112 ? -0.983 12.506 15.635 1.00 95.94 112 ARG A C 1
ATOM 886 O O . ARG A 1 112 ? -0.134 13.226 15.124 1.00 95.94 112 ARG A O 1
ATOM 893 N N . ILE A 1 113 ? -0.912 11.171 15.632 1.00 95.94 113 ILE A N 1
ATOM 894 C CA . ILE A 1 113 ? 0.261 10.419 15.148 1.00 95.94 113 ILE A CA 1
ATOM 895 C C . ILE A 1 113 ? 0.455 10.606 13.642 1.00 95.94 113 ILE A C 1
ATOM 897 O O . ILE A 1 113 ? 1.560 10.880 13.192 1.00 95.94 113 ILE A O 1
ATOM 901 N N . PHE A 1 114 ? -0.620 10.523 12.855 1.00 95.81 114 PHE A N 1
ATOM 902 C CA . PHE A 1 114 ? -0.526 10.600 11.394 1.00 95.81 114 PHE A CA 1
ATOM 903 C C . PHE A 1 114 ? -0.709 12.024 10.847 1.00 95.81 114 PHE A C 1
ATOM 905 O O . PHE A 1 114 ? -1.037 12.203 9.673 1.00 95.81 114 PHE A O 1
ATOM 912 N N . ARG A 1 115 ? -0.569 13.071 11.671 1.00 93.94 115 ARG A N 1
ATOM 913 C CA . ARG A 1 115 ? -0.675 14.461 11.194 1.00 93.94 115 ARG A CA 1
ATOM 914 C C . ARG A 1 115 ? 0.387 14.722 10.118 1.00 93.94 115 ARG A C 1
ATOM 916 O O . ARG A 1 115 ? 1.558 14.461 10.337 1.00 93.94 115 ARG A O 1
ATOM 923 N N . GLY A 1 116 ? -0.034 15.231 8.958 1.00 90.94 116 GLY A N 1
ATOM 924 C CA . GLY A 1 116 ? 0.869 15.498 7.828 1.00 90.94 116 GLY A CA 1
ATOM 925 C C . GLY A 1 116 ? 1.340 14.253 7.065 1.00 90.94 116 GLY A C 1
ATOM 926 O O . GLY A 1 116 ? 2.054 14.391 6.082 1.00 90.94 116 GLY A O 1
ATOM 927 N N . SER A 1 117 ? 0.920 13.049 7.467 1.00 93.19 117 SER A N 1
ATOM 928 C CA . SER A 1 117 ? 1.267 11.803 6.781 1.00 93.19 117 SER A CA 1
ATOM 929 C C . SER A 1 117 ? 0.246 11.444 5.700 1.00 93.19 117 SER A C 1
ATOM 931 O O . SER A 1 117 ? -0.960 11.658 5.865 1.00 93.19 117 SER A O 1
ATOM 933 N N . ALA A 1 118 ? 0.720 10.792 4.633 1.00 94.75 118 ALA A N 1
ATOM 934 C CA . ALA A 1 118 ? -0.127 10.198 3.602 1.00 94.75 118 ALA A CA 1
ATOM 935 C C . ALA A 1 118 ? -1.149 9.201 4.177 1.00 94.75 118 ALA A C 1
ATOM 937 O O . ALA A 1 118 ? -2.249 9.092 3.638 1.00 94.75 118 ALA A O 1
ATOM 938 N N . VAL A 1 119 ? -0.850 8.559 5.318 1.00 96.19 119 VAL A N 1
ATOM 939 C CA . VAL A 1 119 ? -1.759 7.620 6.003 1.00 96.19 119 VAL A CA 1
ATOM 940 C C . VAL A 1 119 ? -3.135 8.234 6.270 1.00 96.19 119 VAL A C 1
ATOM 942 O O . VAL A 1 119 ? -4.139 7.531 6.250 1.00 96.19 119 VAL A O 1
ATOM 945 N N . LYS A 1 120 ? -3.252 9.562 6.407 1.00 96.50 120 LYS A N 1
ATOM 946 C CA . LYS A 1 120 ? -4.552 10.248 6.539 1.00 96.50 120 LYS A CA 1
ATOM 947 C C . LYS A 1 120 ? -5.532 9.950 5.404 1.00 96.50 120 LYS A C 1
ATOM 949 O O . LYS A 1 120 ? -6.741 10.026 5.625 1.00 96.50 120 LYS A O 1
ATOM 954 N N . ARG A 1 121 ? -5.041 9.570 4.223 1.00 97.62 121 ARG A N 1
ATOM 955 C CA . ARG A 1 121 ? -5.846 9.243 3.041 1.00 97.62 121 ARG A CA 1
ATOM 956 C C . ARG A 1 121 ? -6.785 8.051 3.256 1.00 97.62 121 ARG A C 1
ATOM 958 O O . ARG A 1 121 ? -7.910 8.056 2.745 1.00 97.62 121 ARG A O 1
ATOM 965 N N . VAL A 1 122 ? -6.380 7.073 4.073 1.00 97.56 122 VAL A N 1
ATOM 966 C CA . VAL A 1 122 ? -7.232 5.917 4.407 1.00 97.56 122 VAL A CA 1
ATOM 967 C C . VAL A 1 122 ? -8.391 6.296 5.337 1.00 97.56 122 VAL A C 1
ATOM 969 O O . VAL A 1 122 ? -9.474 5.721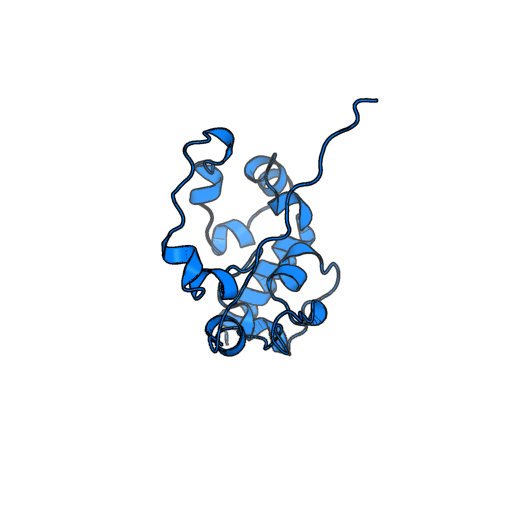 5.225 1.00 97.56 122 VAL A O 1
ATOM 972 N N . LYS A 1 123 ? -8.210 7.347 6.154 1.00 97.81 123 LYS A N 1
ATOM 973 C CA . LYS A 1 123 ? -9.057 7.745 7.296 1.00 97.81 123 LYS A CA 1
ATOM 974 C C . LYS A 1 123 ? -9.034 6.718 8.437 1.00 97.81 123 LYS A C 1
ATOM 976 O O . LYS A 1 123 ? -8.720 5.551 8.233 1.00 97.81 123 LYS A O 1
ATOM 981 N N . PHE A 1 124 ? -9.410 7.154 9.641 1.00 98.00 124 PHE A N 1
ATOM 982 C CA . PHE A 1 124 ? -9.398 6.313 10.844 1.00 98.00 124 PHE A CA 1
ATOM 983 C C . PHE A 1 124 ? -10.168 4.998 10.652 1.00 98.00 124 PHE A C 1
ATOM 985 O O . PHE A 1 124 ? -9.621 3.922 10.875 1.00 98.00 124 PHE A O 1
ATOM 992 N N . GLN A 1 125 ? -11.398 5.083 10.135 1.00 97.62 125 GLN A N 1
ATOM 993 C CA . GLN A 1 125 ? -12.251 3.913 9.900 1.00 97.62 125 GLN A CA 1
ATOM 994 C C . GLN A 1 125 ? -11.627 2.906 8.926 1.00 97.62 125 GLN A C 1
ATOM 996 O O . GLN A 1 125 ? -11.690 1.702 9.154 1.00 97.62 125 GLN A O 1
ATOM 1001 N N . GLY A 1 126 ? -10.968 3.385 7.867 1.00 97.81 126 GLY A N 1
ATOM 1002 C CA . GLY A 1 126 ? -10.312 2.500 6.910 1.00 97.81 126 GLY A CA 1
ATOM 1003 C C . GLY A 1 126 ? -9.082 1.809 7.507 1.00 97.81 126 GLY A C 1
ATOM 1004 O O . GLY A 1 126 ? -8.918 0.609 7.312 1.00 97.81 126 GLY A O 1
ATOM 1005 N N . LEU A 1 127 ? -8.271 2.517 8.307 1.00 97.81 127 LEU A N 1
ATOM 1006 C CA . LEU A 1 127 ? -7.140 1.902 9.016 1.00 97.81 127 LEU A CA 1
ATOM 1007 C C . LEU A 1 127 ? -7.625 0.824 9.998 1.00 97.81 127 LEU A C 1
ATOM 1009 O O . LEU A 1 127 ? -7.076 -0.276 10.029 1.00 97.81 127 LEU A O 1
ATOM 1013 N N . LYS A 1 128 ? -8.695 1.120 10.750 1.00 97.56 128 LYS A N 1
ATOM 1014 C CA . LYS A 1 128 ? -9.344 0.188 11.682 1.00 97.56 128 LYS A CA 1
ATOM 1015 C C . LYS A 1 128 ? -9.875 -1.062 10.982 1.00 97.56 128 LYS A C 1
ATOM 1017 O O . LYS A 1 128 ? -9.629 -2.169 11.455 1.00 97.56 128 LYS A O 1
ATOM 1022 N N . ARG A 1 129 ? -10.528 -0.900 9.831 1.00 97.25 129 ARG A N 1
ATOM 1023 C CA . ARG A 1 129 ? -10.963 -2.017 8.983 1.00 97.25 129 ARG A CA 1
ATOM 1024 C C . ARG A 1 129 ? -9.772 -2.876 8.537 1.00 97.25 129 ARG A C 1
ATOM 1026 O O . ARG A 1 129 ? -9.842 -4.098 8.628 1.00 97.25 129 ARG A O 1
ATOM 1033 N N . ASN A 1 130 ? -8.669 -2.259 8.103 1.00 97.69 130 ASN A N 1
ATOM 1034 C CA . ASN A 1 130 ? -7.485 -2.989 7.632 1.00 97.69 130 ASN A CA 1
ATOM 1035 C C . ASN A 1 130 ? -6.856 -3.83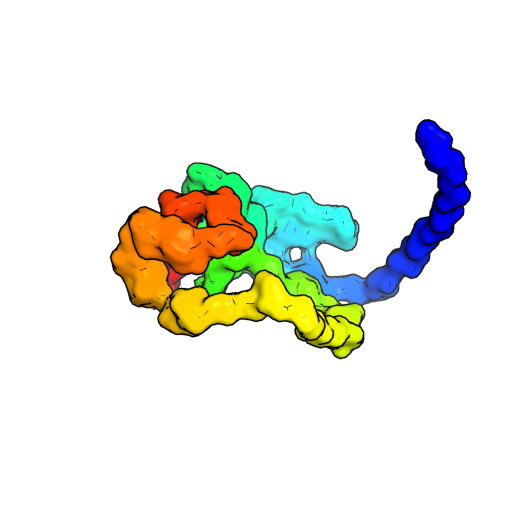5 8.747 1.00 97.69 130 ASN A C 1
ATOM 1037 O O . ASN A 1 130 ? -6.617 -5.024 8.544 1.00 97.69 130 ASN A O 1
ATOM 1041 N N . ILE A 1 131 ? -6.623 -3.255 9.933 1.00 97.06 131 ILE A N 1
ATOM 1042 C CA . ILE A 1 131 ? -6.024 -4.003 11.051 1.00 97.06 131 ILE A CA 1
ATOM 1043 C C . ILE A 1 131 ? -6.942 -5.142 11.516 1.00 97.06 131 ILE A C 1
ATOM 1045 O O . ILE A 1 131 ? -6.471 -6.253 11.744 1.00 97.06 131 ILE A O 1
ATOM 1049 N N . GLN A 1 132 ? -8.260 -4.925 11.553 1.00 95.62 132 GLN A N 1
ATOM 1050 C CA . GLN A 1 132 ? -9.225 -5.976 11.891 1.00 95.62 132 GLN A CA 1
ATOM 1051 C C . GLN A 1 132 ? -9.223 -7.124 10.874 1.00 95.62 132 GLN A C 1
ATOM 1053 O O . GLN A 1 132 ? -9.300 -8.290 11.268 1.00 95.62 132 GLN A O 1
ATOM 1058 N N . ALA A 1 133 ? -9.114 -6.822 9.576 1.00 94.81 133 ALA A N 1
ATOM 1059 C CA . ALA A 1 133 ? -9.004 -7.842 8.535 1.00 94.81 133 ALA A CA 1
ATOM 1060 C C . ALA A 1 133 ? -7.760 -8.723 8.747 1.00 94.81 133 ALA A C 1
ATOM 1062 O O . ALA A 1 133 ? -7.863 -9.950 8.728 1.00 94.81 133 ALA A O 1
ATOM 1063 N N . LEU A 1 134 ? -6.611 -8.106 9.040 1.00 94.19 134 LEU A N 1
ATOM 1064 C CA . LEU A 1 134 ? -5.361 -8.818 9.314 1.00 94.19 134 LEU A CA 1
ATOM 1065 C C . LEU A 1 134 ? -5.445 -9.695 10.570 1.00 94.19 134 LEU A C 1
ATOM 1067 O O . LEU A 1 134 ? -5.040 -10.857 10.541 1.00 94.19 134 LEU A O 1
ATOM 1071 N N . ARG A 1 135 ? -6.035 -9.189 11.658 1.00 91.62 135 ARG A N 1
ATOM 1072 C CA . ARG A 1 135 ? -6.212 -9.955 12.903 1.00 91.62 135 ARG A CA 1
ATOM 1073 C C . ARG A 1 135 ? -7.062 -11.201 12.723 1.00 91.62 135 ARG A C 1
ATOM 1075 O O . ARG A 1 135 ? -6.691 -12.264 13.211 1.00 91.62 135 ARG A O 1
ATOM 1082 N N . ARG A 1 136 ? -8.164 -11.093 11.978 1.00 84.50 136 ARG A N 1
ATOM 1083 C CA . ARG A 1 136 ? -9.026 -12.243 11.657 1.00 84.50 136 ARG A CA 1
ATOM 1084 C C . ARG A 1 136 ? -8.290 -13.313 10.854 1.00 84.50 136 ARG A C 1
ATOM 1086 O O . ARG A 1 136 ? -8.623 -14.487 10.980 1.00 84.50 136 ARG A O 1
ATOM 1093 N N . SER A 1 137 ? -7.317 -12.916 10.034 1.00 80.88 137 SER A N 1
ATOM 1094 C CA . SER A 1 137 ? -6.482 -13.853 9.282 1.00 80.88 137 SER A CA 1
ATOM 1095 C C . SER A 1 137 ? -5.424 -14.531 10.147 1.00 80.88 137 SER A C 1
ATOM 1097 O O . SER A 1 137 ? -5.125 -15.687 9.900 1.00 80.88 137 SER A O 1
ATOM 1099 N N . ALA A 1 138 ? -4.856 -13.829 11.132 1.00 74.38 138 ALA A N 1
ATOM 1100 C CA . ALA A 1 138 ? -3.800 -14.360 12.000 1.00 74.38 138 ALA A CA 1
ATOM 1101 C C . ALA A 1 138 ? -4.314 -15.317 13.093 1.00 74.38 138 ALA A C 1
ATOM 1103 O O . ALA A 1 138 ? -3.532 -16.050 13.687 1.00 74.38 138 ALA A O 1
ATOM 1104 N N . GLN A 1 139 ? -5.617 -15.281 13.388 1.00 60.47 139 GLN A N 1
ATOM 1105 C CA . GLN A 1 139 ? -6.275 -16.151 14.372 1.00 60.47 139 GLN A CA 1
ATOM 1106 C C . GLN A 1 139 ? -6.783 -17.478 13.776 1.00 60.47 139 GLN A C 1
ATOM 1108 O O . GLN A 1 139 ? -7.348 -18.288 14.511 1.00 60.47 139 GLN A O 1
ATOM 1113 N N . LYS A 1 140 ? -6.629 -17.685 12.464 1.00 51.38 140 LYS A N 1
ATOM 1114 C CA . LYS A 1 140 ? -6.961 -18.929 11.757 1.00 51.38 140 LYS A CA 1
ATOM 1115 C C . LYS A 1 140 ? -5.696 -19.702 11.428 1.00 51.38 140 LYS A C 1
ATOM 1117 O O . LYS A 1 140 ? -5.771 -20.945 11.497 1.00 51.38 140 LYS A O 1
#